Protein AF-A0A173RJZ3-F1 (afdb_monomer_lite)

Sequence (181 aa):
MTVFKYTFLNAGFTILMMGLSYLLTRFIAVLNGRPFKLTYLPLMKHEDFIFVSVIIVTFITHFLVIKKMTHRFKESSEFLLGLLVLLLILSLIITFTFPGASYLTVCPAFLIAICAFIKTLLNGNWYSSYLLFIPIPFIIILFIPTIYLFNAALTLGGLVANMLLIMIAFISILSSLSAID

Organism: NCBI:txid154288

Foldseek 3Di:
DLLQVLLCVLVVLLVVLLVVLVVVLVVQCVVVVHDLDLVTSQPDPPLVVVLVVSLVVSLVVVVVVCCVSCVNLPVLVSNLSSLLVNLVVVLVVCCVVPPPPSCLSVVLSVQQVVLLVVLVVVPPDLCSLVSLVVSLVVNCVVQVVVLVVQCVNRNSSCSSVSSSSSSSSSSSNVSSVSSSD

Structure (mmCIF, N/CA/C/O backbone):
data_AF-A0A173RJZ3-F1
#
_entry.id   AF-A0A173RJZ3-F1
#
loop_
_atom_site.group_PDB
_atom_site.id
_atom_site.type_symbol
_atom_site.label_atom_id
_atom_site.label_alt_id
_atom_site.label_comp_id
_atom_site.label_asym_id
_atom_site.label_entity_id
_atom_site.label_seq_id
_atom_site.pdbx_PDB_ins_code
_atom_site.Cartn_x
_atom_site.Cartn_y
_atom_site.Cartn_z
_atom_site.occupancy
_atom_site.B_iso_or_equiv
_atom_site.auth_seq_id
_atom_site.auth_comp_id
_atom_site.auth_asym_id
_atom_site.auth_atom_id
_atom_site.pdbx_PDB_model_num
ATOM 1 N N . MET A 1 1 ? 15.218 13.053 -10.255 1.00 61.16 1 MET A N 1
ATOM 2 C CA . MET A 1 1 ? 14.354 13.842 -9.334 1.00 61.16 1 MET A CA 1
ATOM 3 C C . MET A 1 1 ? 12.906 13.329 -9.293 1.00 61.16 1 MET A C 1
ATOM 5 O O . MET A 1 1 ? 12.171 13.632 -8.363 1.00 61.16 1 MET A O 1
ATOM 9 N N . THR A 1 2 ? 12.510 12.502 -10.259 1.00 79.12 2 THR A N 1
ATOM 10 C CA . THR A 1 2 ? 11.185 11.886 -10.434 1.00 79.12 2 THR A CA 1
ATOM 11 C C . THR A 1 2 ? 10.920 10.672 -9.532 1.00 79.12 2 THR A C 1
ATOM 13 O O . THR A 1 2 ? 9.818 10.544 -9.012 1.00 79.12 2 THR A O 1
ATOM 16 N N . VAL A 1 3 ? 11.929 9.845 -9.226 1.00 83.50 3 VAL A N 1
ATOM 17 C CA . VAL A 1 3 ? 11.799 8.715 -8.273 1.00 83.50 3 VAL A CA 1
ATOM 18 C C . VAL A 1 3 ? 11.287 9.188 -6.904 1.00 83.50 3 VAL A C 1
ATOM 20 O O . VAL A 1 3 ? 10.259 8.716 -6.425 1.00 83.50 3 VAL A O 1
ATOM 23 N N . PHE A 1 4 ? 11.941 10.198 -6.317 1.00 86.06 4 PHE A N 1
ATOM 24 C CA . PHE A 1 4 ? 11.518 10.791 -5.044 1.00 86.06 4 PHE A CA 1
ATOM 25 C C . PHE A 1 4 ? 10.108 11.382 -5.114 1.00 86.06 4 PHE A C 1
ATOM 27 O O . PHE A 1 4 ? 9.346 11.227 -4.165 1.00 86.06 4 PHE A O 1
ATOM 34 N N . LYS A 1 5 ? 9.722 12.009 -6.235 1.00 88.31 5 LYS A N 1
ATOM 35 C CA . LYS A 1 5 ? 8.355 12.518 -6.440 1.00 88.31 5 LYS A CA 1
ATOM 36 C C . LYS A 1 5 ? 7.327 11.397 -6.263 1.00 88.31 5 LYS A C 1
ATOM 38 O O . LYS A 1 5 ? 6.343 11.603 -5.558 1.00 88.31 5 LYS A O 1
ATOM 43 N N . TYR A 1 6 ? 7.554 10.218 -6.843 1.00 88.00 6 TYR A N 1
ATOM 44 C CA . TYR A 1 6 ? 6.632 9.086 -6.711 1.00 88.00 6 TYR A CA 1
ATOM 45 C C . TYR A 1 6 ? 6.641 8.470 -5.309 1.00 88.00 6 TYR A C 1
ATOM 47 O O . TYR A 1 6 ? 5.570 8.155 -4.786 1.00 88.00 6 TYR A O 1
ATOM 55 N N . THR A 1 7 ? 7.803 8.377 -4.660 1.00 89.75 7 THR A N 1
ATOM 56 C CA . THR A 1 7 ? 7.907 7.957 -3.253 1.00 89.75 7 THR A CA 1
ATOM 57 C C . THR A 1 7 ? 7.115 8.896 -2.333 1.00 89.75 7 THR A C 1
ATOM 59 O O . THR A 1 7 ? 6.261 8.437 -1.575 1.00 89.75 7 THR A O 1
ATOM 62 N N . PHE A 1 8 ? 7.324 10.214 -2.440 1.00 91.31 8 PHE A N 1
ATOM 63 C CA . PHE A 1 8 ? 6.625 11.216 -1.627 1.00 91.31 8 PHE A CA 1
ATOM 64 C C . PHE A 1 8 ? 5.129 11.292 -1.932 1.00 91.31 8 PHE A C 1
ATOM 66 O O . PHE A 1 8 ? 4.336 11.434 -1.005 1.00 91.31 8 PHE A O 1
ATOM 73 N N . LEU A 1 9 ? 4.725 11.162 -3.199 1.00 92.00 9 LEU A N 1
ATOM 74 C CA . LEU A 1 9 ? 3.313 11.137 -3.585 1.00 92.00 9 LEU A CA 1
ATOM 75 C C . LEU A 1 9 ? 2.573 9.987 -2.886 1.00 92.00 9 LEU A C 1
ATOM 77 O O . LEU A 1 9 ? 1.518 10.202 -2.293 1.00 92.00 9 LEU A O 1
ATOM 81 N N . ASN A 1 10 ? 3.133 8.777 -2.931 1.00 92.50 10 ASN A N 1
ATOM 82 C CA . ASN A 1 10 ? 2.514 7.591 -2.337 1.00 92.50 10 ASN A CA 1
ATOM 83 C C . ASN A 1 10 ? 2.568 7.613 -0.804 1.00 92.50 10 ASN A C 1
ATOM 85 O O . ASN A 1 10 ? 1.583 7.257 -0.154 1.00 92.50 10 ASN A O 1
ATOM 89 N N . ALA A 1 11 ? 3.668 8.093 -0.218 1.00 92.62 11 ALA A N 1
ATOM 90 C CA . ALA A 1 11 ? 3.762 8.305 1.224 1.00 92.62 11 ALA A CA 1
ATOM 91 C C . ALA A 1 11 ? 2.731 9.342 1.704 1.00 92.62 11 ALA A C 1
ATOM 93 O O . ALA A 1 11 ? 1.971 9.080 2.635 1.00 92.62 11 ALA A O 1
ATOM 94 N N . GLY A 1 12 ? 2.642 10.489 1.025 1.00 93.62 12 GLY A N 1
ATOM 95 C CA . GLY A 1 12 ? 1.689 11.552 1.341 1.00 93.62 12 GLY A CA 1
ATOM 96 C C . GLY A 1 12 ? 0.237 11.101 1.189 1.00 93.62 12 GLY A C 1
ATOM 97 O O . GLY A 1 12 ? -0.584 11.380 2.059 1.00 93.62 12 GLY A O 1
ATOM 98 N N . PHE A 1 13 ? -0.075 10.340 0.137 1.00 93.94 13 PHE A N 1
ATOM 99 C CA . PHE A 1 13 ? -1.408 9.768 -0.051 1.00 93.94 13 PHE A CA 1
ATOM 100 C C . PHE A 1 13 ? -1.759 8.763 1.056 1.00 93.94 13 PHE A C 1
ATOM 102 O O . PHE A 1 13 ? -2.871 8.795 1.581 1.00 93.94 13 PHE A O 1
ATOM 109 N N . THR A 1 14 ? -0.805 7.919 1.460 1.00 94.31 14 THR A N 1
ATOM 110 C CA . THR A 1 14 ? -0.981 6.982 2.582 1.00 94.31 14 THR A CA 1
ATOM 111 C C . THR A 1 14 ? -1.298 7.725 3.879 1.00 94.31 14 THR A C 1
ATOM 113 O O . THR A 1 14 ? -2.296 7.421 4.533 1.00 94.31 14 THR A O 1
ATOM 116 N N . ILE A 1 15 ? -0.512 8.752 4.219 1.00 94.69 15 ILE A N 1
ATOM 117 C CA . ILE A 1 15 ? -0.723 9.572 5.423 1.00 94.69 15 ILE A CA 1
ATOM 118 C C . ILE A 1 15 ? -2.084 10.278 5.374 1.00 94.69 15 ILE A C 1
ATOM 120 O O . ILE A 1 15 ? -2.811 10.291 6.369 1.00 94.69 15 ILE A O 1
ATOM 124 N N . LEU A 1 16 ? -2.463 10.824 4.215 1.00 95.25 16 LEU A N 1
ATOM 125 C CA . LEU A 1 16 ? -3.759 11.470 4.018 1.00 95.25 16 LEU A CA 1
ATOM 126 C C . LEU A 1 16 ? -4.908 10.487 4.274 1.00 95.25 16 LEU A C 1
ATOM 128 O O . LEU A 1 16 ? -5.833 10.815 5.017 1.00 95.25 16 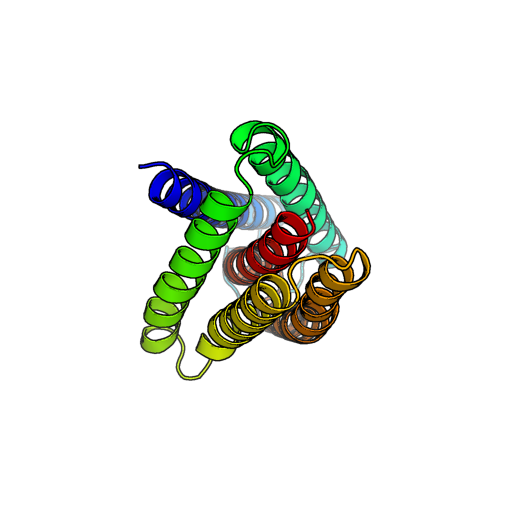LEU A O 1
ATOM 132 N N . MET A 1 17 ? -4.845 9.275 3.718 1.00 94.50 17 MET A N 1
ATOM 133 C CA . MET A 1 17 ? -5.894 8.263 3.896 1.00 94.50 17 MET A CA 1
ATOM 134 C C . MET A 1 17 ? -5.983 7.749 5.335 1.00 94.50 17 MET A C 1
ATOM 136 O O . MET A 1 17 ? -7.087 7.550 5.849 1.00 94.50 17 MET A O 1
ATOM 140 N N . MET A 1 18 ? -4.846 7.603 6.019 1.00 93.56 18 MET A N 1
ATOM 141 C CA . MET A 1 18 ? -4.817 7.314 7.456 1.00 93.56 18 MET A CA 1
ATOM 142 C C . MET A 1 18 ? -5.494 8.433 8.263 1.00 93.56 18 MET A C 1
ATOM 144 O O . MET A 1 18 ? -6.323 8.151 9.129 1.00 93.56 18 MET A O 1
ATOM 148 N N . GLY A 1 19 ? -5.203 9.699 7.944 1.00 92.88 19 GLY A N 1
ATOM 149 C CA . GLY A 1 19 ? -5.822 10.863 8.580 1.00 92.88 19 GLY A CA 1
ATOM 150 C C . GLY A 1 19 ? -7.332 10.950 8.338 1.00 92.88 19 GLY A C 1
ATOM 151 O O . GLY A 1 19 ? -8.098 11.129 9.286 1.00 92.88 19 GLY A O 1
ATOM 152 N N . LEU A 1 20 ? -7.786 10.749 7.097 1.00 93.25 20 LEU A N 1
ATOM 153 C CA . LEU A 1 20 ? -9.216 10.703 6.769 1.00 93.25 20 LEU A CA 1
ATOM 154 C C . LEU A 1 20 ? -9.932 9.565 7.496 1.00 93.25 20 LEU A C 1
ATOM 156 O O . LEU A 1 20 ? -11.049 9.749 7.968 1.00 93.25 20 LEU A O 1
ATOM 160 N N . SER A 1 21 ? -9.281 8.417 7.648 1.00 91.38 21 SER A N 1
ATOM 161 C CA . SER A 1 21 ? -9.844 7.271 8.367 1.00 91.38 21 SER A CA 1
ATOM 162 C C . SER A 1 21 ? -9.967 7.523 9.862 1.00 91.38 21 SER A C 1
ATOM 164 O O . SER A 1 21 ? -10.958 7.138 10.483 1.00 91.38 21 SER A O 1
ATOM 166 N N . TYR A 1 22 ? -9.003 8.235 10.445 1.00 90.75 22 TYR A N 1
ATOM 167 C CA . TYR A 1 22 ? -9.104 8.707 11.821 1.00 90.75 22 TYR A CA 1
ATOM 168 C C . TYR A 1 22 ? -10.287 9.673 11.998 1.00 90.75 22 TYR A C 1
ATOM 170 O O . TYR A 1 22 ? -11.080 9.530 12.927 1.00 90.75 22 TYR A O 1
ATOM 178 N N . LEU A 1 23 ? -10.447 10.636 11.084 1.00 90.88 23 LEU A N 1
ATOM 179 C CA . LEU A 1 23 ? -11.567 11.579 11.127 1.00 90.88 23 LEU A CA 1
ATOM 180 C C . LEU A 1 23 ? -12.912 10.875 10.943 1.00 90.88 23 LEU A C 1
ATOM 182 O O . LEU A 1 23 ? -13.848 11.147 11.692 1.00 90.88 23 LEU A O 1
ATOM 186 N N . LEU A 1 24 ? -12.995 9.942 9.994 1.00 89.94 24 LEU A N 1
ATOM 187 C CA . LEU A 1 24 ? -14.198 9.167 9.716 1.00 89.94 24 LEU A CA 1
ATOM 188 C C . LEU A 1 24 ? -14.616 8.345 10.938 1.00 89.94 24 LEU A C 1
ATOM 190 O O . LEU A 1 24 ? -15.752 8.445 11.390 1.00 89.94 24 LEU A O 1
ATOM 194 N N . THR A 1 25 ? -13.693 7.586 11.526 1.00 88.12 25 THR A N 1
ATOM 195 C CA . THR A 1 25 ? -13.981 6.777 12.723 1.00 88.12 25 THR A CA 1
ATOM 196 C C . THR A 1 25 ? -14.391 7.634 13.915 1.00 88.12 25 THR A C 1
ATOM 198 O O . THR A 1 25 ? -15.305 7.267 14.657 1.00 88.12 25 THR A O 1
ATOM 201 N N . ARG A 1 26 ? -13.789 8.817 14.077 1.00 86.12 26 ARG A N 1
ATOM 202 C CA . ARG A 1 26 ? -14.177 9.769 15.121 1.00 86.12 26 ARG A CA 1
ATOM 203 C C . ARG A 1 26 ? -15.558 10.377 14.875 1.00 86.12 26 ARG A C 1
ATOM 205 O O . ARG A 1 26 ? -16.343 10.474 15.814 1.00 86.12 26 ARG A O 1
ATOM 212 N N . PHE A 1 27 ? -15.877 10.732 13.634 1.00 87.69 27 PHE A N 1
ATOM 213 C CA . PHE A 1 27 ? -17.195 11.241 13.254 1.00 87.69 27 PHE A CA 1
ATOM 214 C C . PHE A 1 27 ? -18.289 10.193 13.490 1.00 87.69 27 PHE A C 1
ATOM 216 O O . PHE A 1 27 ? -19.310 10.487 14.110 1.00 87.69 27 PHE A O 1
ATOM 223 N N . ILE A 1 28 ? -18.041 8.942 13.095 1.00 85.56 28 ILE A N 1
ATOM 224 C CA . ILE A 1 28 ? -18.972 7.830 13.316 1.00 85.56 28 ILE A CA 1
ATOM 225 C C . ILE A 1 28 ? -19.161 7.561 14.821 1.00 85.56 28 ILE A C 1
ATOM 227 O O . ILE A 1 28 ? -20.281 7.288 15.257 1.00 85.56 28 ILE A O 1
ATOM 231 N N . ALA A 1 29 ? -18.107 7.668 15.638 1.00 85.38 29 ALA A N 1
ATOM 232 C CA . ALA A 1 29 ? -18.225 7.532 17.092 1.00 85.38 29 ALA A CA 1
ATOM 233 C C . ALA A 1 29 ? -19.156 8.592 17.702 1.00 85.38 29 ALA A C 1
ATOM 235 O O . ALA A 1 29 ? -20.028 8.246 18.501 1.00 85.38 29 ALA A O 1
ATOM 236 N N . VAL A 1 30 ? -19.030 9.852 17.266 1.00 86.50 30 VAL A N 1
ATOM 237 C CA . VAL A 1 30 ? -19.901 10.955 17.706 1.00 86.50 30 VAL A CA 1
ATOM 238 C C . VAL A 1 30 ? -21.355 10.717 17.290 1.00 86.50 30 VAL A C 1
ATOM 240 O O . VAL A 1 30 ? -22.241 10.830 18.133 1.00 86.50 30 VAL A O 1
ATOM 243 N N . LEU A 1 31 ? -21.607 10.323 16.036 1.00 85.69 31 LEU A N 1
ATOM 244 C CA . LEU A 1 31 ? -22.965 10.049 15.542 1.00 85.69 31 LEU A CA 1
ATOM 245 C C . LEU A 1 31 ? -23.672 8.925 16.308 1.00 85.69 31 LEU A C 1
ATOM 247 O O . LEU A 1 31 ? -24.884 8.971 16.496 1.00 85.69 31 LEU A O 1
ATOM 251 N N . ASN A 1 32 ? -22.919 7.926 16.766 1.00 83.38 32 ASN A N 1
ATOM 252 C CA . ASN A 1 32 ? -23.459 6.806 17.534 1.00 83.38 32 ASN A CA 1
ATOM 253 C C . ASN A 1 32 ? -23.479 7.059 19.053 1.00 83.38 32 ASN A C 1
ATOM 255 O O . ASN A 1 32 ? -23.798 6.141 19.810 1.00 83.38 32 ASN A O 1
ATOM 259 N N . GLY A 1 33 ? -23.111 8.262 19.514 1.00 81.50 33 GLY A N 1
ATOM 260 C CA . GLY A 1 33 ? -23.087 8.618 20.936 1.00 81.50 33 GLY A CA 1
ATOM 261 C C . GLY A 1 33 ? -22.076 7.815 21.760 1.00 81.50 33 GLY A C 1
ATOM 262 O O . GLY A 1 33 ? -22.269 7.630 22.962 1.00 81.50 33 GLY A O 1
ATOM 263 N N . ARG A 1 34 ? -21.014 7.297 21.130 1.00 79.00 34 ARG A N 1
ATOM 264 C CA . ARG A 1 34 ? -20.015 6.443 21.787 1.00 79.00 34 ARG A CA 1
ATOM 265 C C . ARG A 1 34 ? -18.693 7.179 21.990 1.00 79.00 34 ARG A C 1
ATOM 267 O O . ARG A 1 34 ? -18.255 7.911 21.102 1.00 79.00 34 ARG A O 1
ATOM 274 N N . PRO A 1 35 ? -17.997 6.954 23.119 1.00 80.25 35 PRO A N 1
ATOM 275 C CA . PRO A 1 35 ? -16.651 7.476 23.290 1.00 80.25 35 PRO A CA 1
ATOM 276 C C . PRO A 1 35 ? -15.712 6.828 22.268 1.00 80.25 35 PRO A C 1
ATOM 278 O O . PRO A 1 35 ? -15.745 5.615 22.057 1.00 80.25 35 PRO A O 1
ATOM 281 N N . PHE A 1 36 ? -14.841 7.633 21.660 1.00 77.25 36 PHE A N 1
ATOM 282 C CA . PHE A 1 36 ? -13.830 7.141 20.730 1.00 77.25 36 PHE A CA 1
ATOM 283 C C . PHE A 1 36 ? -12.774 6.321 21.485 1.00 77.25 36 PHE A C 1
ATOM 285 O O . PHE A 1 36 ? -11.823 6.867 22.046 1.00 77.25 36 PHE A O 1
ATOM 292 N N . LYS A 1 37 ? -12.971 5.001 21.540 1.00 71.44 37 LYS A N 1
ATOM 293 C CA . LYS A 1 37 ? -11.997 4.025 22.040 1.00 71.44 37 LYS A CA 1
ATOM 294 C C . LYS A 1 37 ? -12.069 2.763 21.194 1.00 71.44 37 LYS A C 1
ATOM 296 O O . LYS A 1 37 ? -13.161 2.320 20.841 1.00 71.44 37 LYS A O 1
ATOM 301 N N . LEU A 1 38 ? -10.911 2.152 20.966 1.00 65.25 38 LEU A N 1
ATOM 302 C CA . LEU A 1 38 ? -10.742 0.924 20.183 1.00 65.25 38 LEU A CA 1
ATOM 303 C C . LEU A 1 38 ? -11.706 -0.203 20.591 1.00 65.25 38 LEU A C 1
ATOM 305 O O . LEU A 1 38 ? -12.158 -0.949 19.739 1.00 65.25 38 LEU A O 1
ATOM 309 N N . THR A 1 39 ? -12.079 -0.283 21.870 1.00 63.66 39 THR A N 1
ATOM 310 C CA . THR A 1 39 ? -12.961 -1.322 22.422 1.00 63.66 39 THR A CA 1
ATOM 311 C C . THR A 1 39 ? -14.465 -1.072 22.258 1.00 63.66 39 THR A C 1
ATOM 313 O O . THR A 1 39 ? -15.239 -2.009 22.410 1.00 63.66 39 THR A O 1
ATOM 316 N N . TYR A 1 40 ? -14.913 0.156 21.957 1.00 60.91 40 TYR A N 1
ATOM 317 C CA . TYR A 1 40 ? -16.350 0.497 21.863 1.00 60.91 40 TYR A CA 1
ATOM 318 C C . TYR A 1 40 ? -16.869 0.662 20.428 1.00 60.91 40 TYR A C 1
ATOM 320 O O . TYR A 1 40 ? -18.086 0.653 20.207 1.00 60.91 40 TYR A O 1
ATOM 328 N N . LEU A 1 41 ? -15.950 0.815 19.476 1.00 65.94 41 LEU A N 1
ATOM 329 C CA . LEU A 1 41 ? -16.201 0.846 18.035 1.00 65.94 41 LEU A CA 1
ATOM 330 C C . LEU A 1 41 ? -16.554 -0.514 17.369 1.00 65.94 41 LEU A C 1
ATOM 332 O O . LEU A 1 41 ? -17.281 -0.438 16.384 1.00 65.94 41 LEU A O 1
ATOM 336 N N . PRO A 1 42 ? -16.212 -1.709 17.913 1.00 62.31 42 PRO A N 1
ATOM 337 C CA . PRO A 1 42 ? -16.573 -3.026 17.343 1.00 62.31 42 PRO A CA 1
ATOM 338 C C . PRO A 1 42 ? -18.057 -3.368 17.238 1.00 62.31 42 PRO A C 1
ATOM 340 O O . PRO A 1 42 ? -18.444 -4.439 16.798 1.00 62.31 42 PRO A O 1
ATOM 343 N N . LEU A 1 43 ? -18.912 -2.512 17.778 1.00 64.50 43 LEU A N 1
ATOM 344 C CA . LEU A 1 43 ? -20.328 -2.787 18.018 1.00 64.50 43 LEU A CA 1
ATOM 345 C C . LEU A 1 43 ? -21.211 -1.860 17.172 1.00 64.50 43 LEU A C 1
ATOM 347 O O . LEU A 1 43 ? -22.370 -1.604 17.515 1.00 64.50 43 LEU A O 1
ATOM 351 N N . MET A 1 44 ? -20.643 -1.273 16.119 1.00 71.88 44 MET A N 1
ATOM 352 C CA . MET A 1 44 ? -21.347 -0.355 15.236 1.00 71.88 44 MET A CA 1
ATOM 353 C C . MET A 1 44 ? -22.113 -1.120 14.162 1.00 71.88 44 MET A C 1
ATOM 355 O O . MET A 1 44 ? -21.614 -2.058 13.548 1.00 71.88 44 MET A O 1
ATOM 359 N N . LYS A 1 45 ? -23.357 -0.700 13.915 1.00 74.19 45 LYS A N 1
ATOM 360 C CA . LYS A 1 45 ? -24.171 -1.289 12.850 1.00 74.19 45 LYS A CA 1
ATOM 361 C C . LYS A 1 45 ? -23.531 -0.991 11.492 1.00 74.19 45 LYS A C 1
ATOM 363 O O . LYS A 1 45 ? -23.166 0.150 11.226 1.00 74.19 45 LYS A O 1
ATOM 368 N N . HIS A 1 46 ? -23.470 -2.011 10.637 1.00 80.31 46 HIS A N 1
ATOM 369 C CA . HIS A 1 46 ? -22.960 -1.934 9.261 1.00 80.31 46 HIS A CA 1
ATOM 370 C C . HIS A 1 46 ? -21.467 -1.586 9.128 1.00 80.31 46 HIS A C 1
ATOM 372 O O . HIS A 1 46 ? -21.062 -1.034 8.104 1.00 80.31 46 HIS A O 1
ATOM 378 N N . GLU A 1 47 ? -20.640 -1.927 10.120 1.00 79.94 47 GLU A N 1
ATOM 379 C CA . GLU A 1 47 ? -19.197 -1.666 10.053 1.00 79.94 47 GLU A CA 1
ATOM 380 C C . GLU A 1 47 ? -18.519 -2.286 8.824 1.00 79.94 47 GLU A C 1
ATOM 382 O O . GLU A 1 47 ? -17.724 -1.611 8.174 1.00 79.94 47 GLU A O 1
ATOM 387 N N . ASP A 1 48 ? -18.911 -3.504 8.439 1.00 82.56 48 ASP A N 1
ATOM 388 C CA . ASP A 1 48 ? -18.362 -4.202 7.272 1.00 82.56 48 ASP A CA 1
ATOM 389 C C . ASP A 1 48 ? -18.591 -3.417 5.979 1.00 82.56 48 ASP A C 1
ATOM 391 O O . ASP A 1 48 ? -17.689 -3.266 5.154 1.00 82.56 48 ASP A O 1
ATOM 395 N N . PHE A 1 49 ? -19.796 -2.864 5.810 1.00 85.94 49 PHE A N 1
ATOM 396 C CA . PHE A 1 49 ? -20.138 -2.081 4.626 1.00 85.94 49 PHE A CA 1
ATOM 397 C C . PHE A 1 49 ? -19.324 -0.786 4.570 1.00 85.94 49 PHE A C 1
ATOM 399 O O . PHE A 1 49 ? -18.793 -0.432 3.516 1.00 85.94 49 PHE A O 1
ATOM 406 N N . ILE A 1 50 ? -19.176 -0.104 5.711 1.00 86.25 50 ILE A N 1
ATOM 407 C CA . ILE A 1 50 ? -18.351 1.104 5.814 1.00 86.25 50 ILE A CA 1
ATOM 408 C C . ILE A 1 50 ? -16.902 0.760 5.465 1.00 86.25 50 ILE A C 1
ATOM 410 O O . ILE A 1 50 ? -16.312 1.414 4.607 1.00 86.25 50 ILE A O 1
ATOM 414 N N . PHE A 1 51 ? -16.355 -0.297 6.058 1.00 87.25 51 PHE A N 1
ATOM 415 C CA . PHE A 1 51 ? -14.983 -0.735 5.833 1.00 87.25 51 PHE A CA 1
ATOM 416 C C . PHE A 1 51 ? -14.703 -1.042 4.355 1.00 87.25 51 PHE A C 1
ATOM 418 O O . PHE A 1 51 ? -13.784 -0.470 3.761 1.00 87.25 51 PHE A O 1
ATOM 425 N N . VAL A 1 52 ? -15.540 -1.874 3.729 1.00 89.50 52 VAL A N 1
ATOM 426 C CA . VAL A 1 52 ? -15.408 -2.234 2.309 1.00 89.50 52 VAL A CA 1
ATOM 427 C C . VAL A 1 52 ? -15.572 -1.007 1.409 1.00 89.50 52 VAL A C 1
ATOM 429 O O . VAL A 1 52 ? -14.801 -0.836 0.462 1.00 89.50 52 VAL A O 1
ATOM 432 N N . SER A 1 53 ? -16.522 -0.117 1.713 1.00 90.69 53 SER A N 1
ATOM 433 C CA . SER A 1 53 ? -16.721 1.109 0.931 1.00 90.69 53 SER A CA 1
ATOM 434 C C . SER A 1 53 ? -15.485 2.013 0.957 1.00 90.69 53 SER A C 1
ATOM 436 O O . SER A 1 53 ? -15.072 2.509 -0.092 1.00 90.69 53 SER A O 1
ATOM 438 N N . VAL A 1 54 ? -14.839 2.160 2.121 1.00 91.88 54 VAL A N 1
ATOM 439 C CA . VAL A 1 54 ? -13.608 2.944 2.275 1.00 91.88 54 VAL A CA 1
ATOM 440 C C . VAL A 1 54 ? -12.479 2.324 1.456 1.00 91.88 54 VAL A C 1
ATOM 442 O O . VAL A 1 54 ? -11.837 3.041 0.693 1.00 91.88 54 VAL A O 1
ATOM 445 N N . ILE A 1 55 ? -12.291 1.001 1.522 1.00 92.38 55 ILE A N 1
ATOM 446 C CA . ILE A 1 55 ? -11.280 0.291 0.718 1.00 92.38 55 ILE A CA 1
ATOM 447 C C . ILE A 1 55 ? -11.464 0.575 -0.776 1.00 92.38 55 ILE A C 1
ATOM 449 O O . ILE A 1 55 ? -10.506 0.946 -1.458 1.00 92.38 55 ILE A O 1
ATOM 453 N N . ILE A 1 56 ? -12.690 0.419 -1.287 1.00 93.44 56 ILE A N 1
ATOM 454 C CA . ILE A 1 56 ? -12.997 0.594 -2.713 1.00 93.44 56 ILE A CA 1
ATOM 455 C C . ILE A 1 56 ? -12.755 2.044 -3.144 1.00 93.44 56 ILE A C 1
ATOM 457 O O . ILE A 1 56 ? -12.088 2.289 -4.152 1.00 93.44 56 ILE A O 1
ATOM 461 N N . VAL A 1 57 ? -13.257 3.015 -2.377 1.00 94.44 57 VAL A N 1
ATOM 462 C CA . VAL A 1 57 ? -13.074 4.442 -2.682 1.00 94.44 57 VAL A CA 1
ATOM 463 C C . VAL A 1 57 ? -11.593 4.815 -2.642 1.00 94.44 57 VAL A C 1
ATOM 465 O O . VAL A 1 57 ? -11.109 5.509 -3.542 1.00 94.44 57 VAL A O 1
ATOM 468 N N . THR A 1 58 ? -10.841 4.325 -1.656 1.00 94.31 58 THR A N 1
ATOM 469 C CA . THR A 1 58 ? -9.396 4.554 -1.579 1.00 94.31 58 THR A CA 1
ATOM 470 C C . THR A 1 58 ? -8.669 3.937 -2.767 1.00 94.31 58 THR A C 1
ATOM 472 O O . THR A 1 58 ? -7.824 4.608 -3.353 1.00 94.31 58 THR A O 1
ATOM 475 N N . PHE A 1 59 ? -9.022 2.722 -3.192 1.00 93.31 59 PHE A N 1
ATOM 476 C CA . PHE A 1 59 ? -8.415 2.105 -4.373 1.00 93.31 59 PHE A CA 1
ATOM 477 C C . PHE A 1 59 ? -8.651 2.936 -5.638 1.00 93.31 59 PHE A C 1
ATOM 479 O O . PHE A 1 59 ? -7.704 3.267 -6.353 1.00 93.31 59 PHE A O 1
ATOM 486 N N . ILE A 1 60 ? -9.907 3.316 -5.894 1.00 93.88 60 ILE A N 1
ATOM 487 C CA . ILE A 1 60 ? -10.290 4.087 -7.084 1.00 93.88 60 ILE A CA 1
ATOM 488 C C . ILE A 1 60 ? -9.575 5.439 -7.093 1.00 93.88 60 ILE A C 1
ATOM 490 O O . ILE A 1 60 ? -8.966 5.818 -8.094 1.00 93.88 60 ILE A O 1
ATOM 494 N N . THR A 1 61 ? -9.622 6.168 -5.977 1.00 94.00 61 THR A N 1
ATOM 495 C CA . THR A 1 61 ? -8.973 7.482 -5.870 1.00 94.00 61 THR A CA 1
ATOM 496 C C . THR A 1 61 ? -7.460 7.371 -6.022 1.00 94.00 61 THR A C 1
ATOM 498 O O . THR A 1 61 ? -6.870 8.156 -6.765 1.00 94.00 61 THR A O 1
ATOM 501 N N . HIS A 1 62 ? -6.838 6.365 -5.405 1.00 92.81 62 HIS A N 1
ATOM 502 C CA . HIS A 1 62 ? -5.408 6.115 -5.531 1.00 92.81 62 HIS A CA 1
ATOM 503 C C . HIS A 1 62 ? -5.014 5.818 -6.981 1.00 92.81 62 HIS A C 1
ATOM 505 O O . HIS A 1 62 ? -4.137 6.485 -7.534 1.00 92.81 62 HIS A O 1
ATOM 511 N N . PHE A 1 63 ? -5.724 4.899 -7.638 1.00 90.94 63 PHE A N 1
ATOM 512 C CA . PHE A 1 63 ? -5.497 4.557 -9.040 1.00 90.94 63 PHE A CA 1
ATOM 513 C C . PHE A 1 63 ? -5.621 5.778 -9.962 1.00 90.94 63 PHE A C 1
ATOM 515 O O . PHE A 1 63 ? -4.766 5.994 -10.823 1.00 90.94 63 PHE A O 1
ATOM 522 N N . LEU A 1 64 ? -6.650 6.611 -9.773 1.00 91.06 64 LEU A N 1
ATOM 523 C CA . LEU A 1 64 ? -6.849 7.826 -10.569 1.00 91.06 64 LEU A CA 1
ATOM 524 C C . LEU A 1 64 ? -5.726 8.851 -10.361 1.00 91.06 64 LEU A C 1
ATOM 526 O O . LEU A 1 64 ? -5.255 9.442 -11.338 1.00 91.06 64 LEU A O 1
ATOM 530 N N . VAL A 1 65 ? -5.279 9.047 -9.116 1.00 90.25 65 VAL A N 1
ATOM 531 C CA . VAL A 1 65 ? -4.166 9.954 -8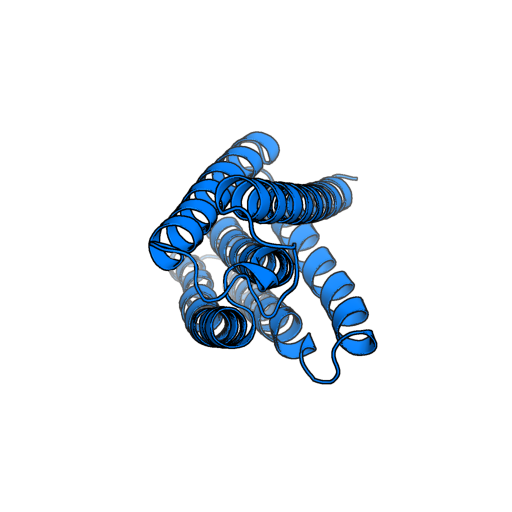.796 1.00 90.25 65 VAL A CA 1
ATOM 532 C C . VAL A 1 65 ? -2.880 9.472 -9.457 1.00 90.25 65 VAL A C 1
ATOM 534 O O . VAL A 1 65 ? -2.244 10.254 -10.163 1.00 90.25 65 VAL A O 1
ATOM 537 N N . ILE A 1 66 ? -2.530 8.193 -9.310 1.00 87.88 66 ILE A N 1
ATOM 538 C CA . ILE A 1 66 ? -1.331 7.622 -9.938 1.00 87.88 66 ILE A CA 1
ATOM 539 C C . ILE A 1 66 ? -1.409 7.728 -11.461 1.00 87.88 66 ILE A C 1
ATOM 541 O O . ILE A 1 66 ? -0.501 8.269 -12.091 1.00 87.88 66 ILE A O 1
ATOM 545 N N . LYS A 1 67 ? -2.527 7.316 -12.066 1.00 86.06 67 LYS A N 1
ATOM 546 C CA . LYS A 1 67 ? -2.722 7.389 -13.521 1.00 86.06 67 LYS A CA 1
ATOM 547 C C . LYS A 1 67 ? -2.531 8.810 -14.062 1.00 86.06 67 LYS A C 1
ATOM 549 O O . LYS A 1 67 ? -1.973 8.981 -15.149 1.00 86.06 67 LYS A O 1
ATOM 554 N N . LYS A 1 68 ? -2.991 9.825 -13.321 1.00 86.12 68 LYS A N 1
ATOM 555 C CA . LYS A 1 68 ? -2.817 11.240 -13.675 1.00 86.12 68 LYS A CA 1
ATOM 556 C C . LYS A 1 68 ? -1.367 11.700 -13.496 1.00 86.12 68 LYS A C 1
ATOM 558 O O . LYS A 1 68 ? -0.849 12.382 -14.376 1.00 86.12 68 LYS A O 1
ATOM 563 N N . MET A 1 69 ? -0.723 11.328 -12.392 1.00 82.12 69 MET A N 1
ATOM 564 C CA . MET A 1 69 ? 0.619 11.799 -12.029 1.00 82.12 69 MET A CA 1
ATOM 565 C C . MET A 1 69 ? 1.747 11.152 -12.840 1.00 82.12 69 MET A C 1
ATOM 567 O O . MET A 1 69 ? 2.765 11.808 -13.051 1.00 82.12 69 MET A O 1
ATOM 571 N N . THR A 1 70 ? 1.552 9.922 -13.323 1.00 77.19 70 THR A N 1
ATOM 572 C CA . THR A 1 70 ? 2.517 9.179 -14.159 1.00 77.19 70 THR A CA 1
ATOM 573 C C . THR A 1 70 ? 2.238 9.350 -15.663 1.00 77.19 70 THR A C 1
ATOM 575 O O . THR A 1 70 ? 2.641 8.522 -16.474 1.00 77.19 70 THR A O 1
ATOM 578 N N . HIS A 1 71 ? 1.471 10.374 -16.069 1.00 78.44 71 HIS A N 1
ATOM 579 C CA . HIS A 1 71 ? 1.100 10.627 -17.473 1.00 78.44 71 HIS A CA 1
ATOM 580 C C . HIS A 1 71 ? 0.592 9.375 -18.223 1.00 78.44 71 HIS A C 1
ATOM 582 O O . HIS A 1 71 ? 0.990 9.117 -19.359 1.00 78.44 71 HIS A O 1
ATOM 588 N N . ARG A 1 72 ? -0.311 8.600 -17.599 1.00 74.75 72 ARG A N 1
ATOM 589 C CA . ARG A 1 72 ? -0.773 7.281 -18.083 1.00 74.75 72 ARG A CA 1
ATOM 590 C C . ARG A 1 72 ? 0.344 6.226 -18.183 1.00 74.75 72 ARG A C 1
ATOM 592 O O . ARG A 1 72 ? 0.403 5.509 -19.172 1.00 74.75 72 ARG A O 1
ATOM 599 N N . PHE A 1 73 ? 1.178 6.124 -17.148 1.00 69.94 73 PHE A N 1
ATOM 600 C CA . PHE A 1 73 ? 2.244 5.119 -17.000 1.00 69.94 73 PHE A CA 1
ATOM 601 C C . PHE A 1 73 ? 3.405 5.222 -18.002 1.00 69.94 73 PHE A C 1
ATOM 603 O O . PHE A 1 73 ? 4.191 4.296 -18.116 1.00 69.94 73 PHE A O 1
ATOM 610 N N . LYS A 1 74 ? 3.591 6.371 -18.667 1.00 66.00 74 LYS A N 1
ATOM 611 C CA . LYS A 1 74 ? 4.745 6.583 -19.564 1.00 66.00 74 LYS A CA 1
ATOM 612 C C . LYS A 1 74 ? 6.102 6.553 -18.845 1.00 66.00 74 LYS A C 1
ATOM 614 O O . LYS A 1 74 ? 7.114 6.283 -19.473 1.00 66.00 74 LYS A O 1
ATOM 619 N N . GLU A 1 75 ? 6.119 6.844 -17.546 1.00 67.12 75 GLU A N 1
ATOM 620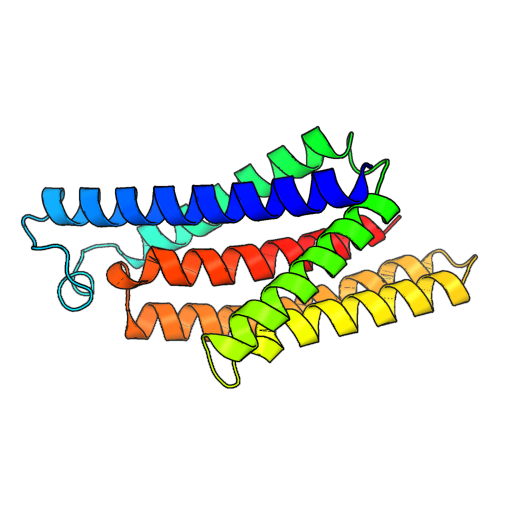 C CA . GLU A 1 75 ? 7.311 6.831 -16.685 1.00 67.12 75 GLU A CA 1
ATOM 621 C C . GLU A 1 75 ? 7.319 5.584 -15.774 1.00 67.12 75 GLU A C 1
ATOM 623 O O . GLU A 1 75 ? 7.501 5.682 -14.558 1.00 67.12 75 GLU A O 1
ATOM 628 N N . SER A 1 76 ? 7.045 4.403 -16.337 1.00 76.56 76 SER A N 1
ATOM 629 C CA . SER A 1 76 ? 6.827 3.158 -15.584 1.00 76.56 76 SER A CA 1
ATOM 630 C C . SER A 1 76 ? 8.032 2.706 -14.756 1.00 76.56 76 SER A C 1
ATOM 632 O O . SER A 1 76 ? 7.868 2.304 -13.605 1.00 76.56 76 SER A O 1
ATOM 634 N N . SER A 1 77 ? 9.250 2.827 -15.285 1.00 80.56 77 SER A N 1
ATOM 635 C CA . SER A 1 77 ? 10.479 2.405 -14.598 1.00 80.56 77 SER A CA 1
ATOM 636 C C . SER A 1 77 ? 10.828 3.282 -13.389 1.00 80.56 77 SE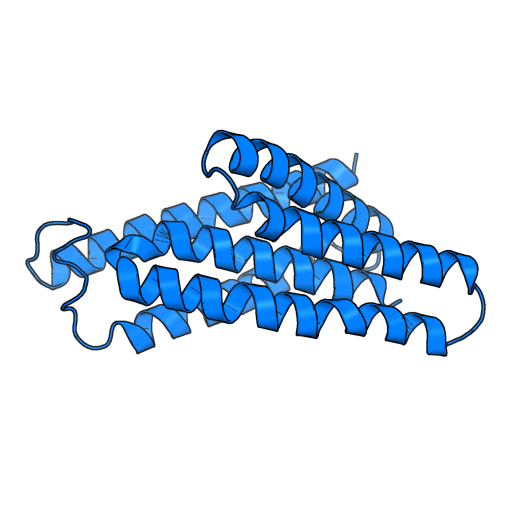R A C 1
ATOM 638 O O . SER A 1 77 ? 11.166 2.772 -12.319 1.00 80.56 77 SER A O 1
ATOM 640 N N . GLU A 1 78 ? 10.703 4.603 -13.520 1.00 83.88 78 GLU A N 1
ATOM 641 C CA . GLU A 1 78 ? 10.945 5.550 -12.425 1.00 83.88 78 GLU A CA 1
ATOM 642 C C . GLU A 1 78 ? 9.871 5.442 -11.340 1.00 83.88 78 GLU A C 1
ATOM 644 O O . GLU A 1 78 ? 10.170 5.548 -10.146 1.00 83.88 78 GLU A O 1
ATOM 649 N N . PHE A 1 79 ? 8.626 5.190 -11.754 1.00 85.38 79 PHE A N 1
ATOM 650 C CA . PHE A 1 79 ? 7.521 4.900 -10.852 1.00 85.38 79 PHE A CA 1
ATOM 651 C C . PHE A 1 79 ? 7.761 3.598 -10.073 1.00 85.38 79 PHE A C 1
ATOM 653 O O . PHE A 1 79 ? 7.679 3.608 -8.844 1.00 85.38 79 PHE A O 1
ATOM 660 N N . LEU A 1 80 ? 8.144 2.512 -10.757 1.00 87.31 80 LEU A N 1
ATOM 661 C CA . LEU A 1 80 ? 8.482 1.224 -10.142 1.00 87.31 80 LEU A CA 1
ATOM 662 C C . LEU A 1 80 ? 9.591 1.377 -9.093 1.00 87.31 80 LEU A C 1
ATOM 664 O O . LEU A 1 80 ? 9.427 0.941 -7.952 1.00 87.31 80 LEU A O 1
ATOM 668 N N . LEU A 1 81 ? 10.696 2.037 -9.453 1.00 87.94 81 LEU A N 1
ATOM 669 C CA . LEU A 1 81 ? 11.803 2.308 -8.532 1.00 87.94 81 LEU A CA 1
ATOM 670 C C . LEU A 1 81 ? 11.348 3.139 -7.327 1.00 87.94 81 LEU A C 1
ATOM 672 O O . LEU A 1 81 ? 11.700 2.816 -6.193 1.00 87.94 81 LEU A O 1
ATOM 676 N N . GLY A 1 82 ? 10.527 4.170 -7.547 1.00 86.88 82 GLY A N 1
ATOM 677 C CA . GLY A 1 82 ? 9.994 5.010 -6.472 1.00 86.88 82 GLY A CA 1
ATOM 678 C C . GLY A 1 82 ? 9.140 4.233 -5.468 1.00 86.88 82 GLY A C 1
ATOM 679 O O . GLY A 1 82 ? 9.222 4.491 -4.262 1.00 86.88 82 GLY A O 1
ATOM 680 N N . LEU A 1 83 ? 8.362 3.257 -5.944 1.00 90.75 83 LEU A N 1
ATOM 681 C CA . LEU A 1 83 ? 7.555 2.381 -5.095 1.00 90.75 83 LEU A CA 1
ATOM 682 C C . LEU A 1 83 ? 8.391 1.326 -4.361 1.00 90.75 83 LEU A C 1
ATOM 684 O O . LEU A 1 83 ? 8.138 1.074 -3.184 1.00 90.75 83 LEU A O 1
ATOM 688 N N . LEU A 1 84 ? 9.407 0.745 -5.005 1.00 91.50 84 LEU A N 1
ATOM 689 C CA . LEU A 1 84 ? 10.327 -0.190 -4.347 1.00 91.50 84 LEU A CA 1
ATOM 690 C C . LEU A 1 84 ? 11.110 0.494 -3.219 1.00 91.50 84 LEU A C 1
ATOM 692 O O . LEU A 1 84 ? 11.211 -0.053 -2.120 1.00 91.50 84 LEU A O 1
ATOM 696 N N . VAL A 1 85 ? 11.590 1.720 -3.454 1.00 92.62 85 VAL A N 1
ATOM 697 C CA . VAL A 1 85 ? 12.231 2.544 -2.416 1.00 92.62 85 VAL A CA 1
ATOM 698 C C . VAL A 1 85 ? 11.261 2.821 -1.267 1.00 92.62 85 VAL A C 1
ATOM 700 O O . VAL A 1 85 ? 11.646 2.695 -0.106 1.00 92.62 85 VAL A O 1
ATOM 703 N N . LEU A 1 86 ? 9.997 3.144 -1.563 1.00 92.94 86 LEU A N 1
ATOM 704 C CA . LEU A 1 86 ? 8.988 3.364 -0.526 1.00 92.94 86 LEU A CA 1
ATOM 705 C C . LEU A 1 86 ? 8.753 2.109 0.325 1.00 92.94 86 LEU A C 1
ATOM 707 O O . LEU A 1 86 ? 8.730 2.208 1.550 1.00 92.94 86 LEU A O 1
ATOM 711 N N . LEU A 1 87 ? 8.611 0.938 -0.303 1.00 92.81 87 LEU A N 1
ATOM 712 C CA . LEU A 1 87 ? 8.417 -0.330 0.408 1.00 92.81 87 LEU A CA 1
ATOM 713 C C . LEU A 1 87 ? 9.613 -0.673 1.306 1.00 92.81 87 LEU A C 1
ATOM 715 O O . LEU A 1 87 ? 9.410 -1.176 2.409 1.00 92.81 87 LEU A O 1
ATOM 719 N N . LEU A 1 88 ? 10.836 -0.352 0.876 1.00 91.62 88 LEU A N 1
ATOM 720 C CA . LEU A 1 88 ? 12.056 -0.547 1.665 1.00 91.62 88 LEU A CA 1
ATOM 721 C C . LEU A 1 88 ? 12.130 0.422 2.855 1.00 91.62 88 LEU A C 1
ATOM 723 O O . LEU A 1 88 ? 12.392 0.005 3.981 1.00 91.62 88 LEU A O 1
ATOM 727 N N . ILE A 1 89 ? 11.838 1.710 2.649 1.00 92.06 89 ILE A N 1
ATOM 728 C CA . ILE A 1 89 ? 11.753 2.681 3.755 1.00 92.06 89 ILE A CA 1
ATOM 729 C C . ILE A 1 89 ? 10.716 2.208 4.778 1.00 92.06 89 ILE A C 1
ATOM 731 O O . ILE A 1 89 ? 10.968 2.202 5.985 1.00 92.06 89 ILE A O 1
ATOM 735 N N . LEU A 1 90 ? 9.559 1.761 4.295 1.00 91.38 90 LEU A N 1
ATOM 736 C CA . LEU A 1 90 ? 8.491 1.286 5.154 1.00 91.38 90 LEU A CA 1
ATOM 737 C C . LEU A 1 90 ? 8.853 -0.032 5.848 1.00 91.38 90 LEU A C 1
ATOM 739 O O . LEU A 1 90 ? 8.477 -0.216 7.001 1.00 91.38 90 LEU A O 1
ATOM 743 N N . SER A 1 91 ? 9.630 -0.918 5.214 1.00 91.50 91 SER A N 1
ATOM 744 C CA . SER A 1 91 ? 10.132 -2.131 5.870 1.00 91.50 91 SER A CA 1
ATOM 745 C C . SER A 1 91 ? 11.031 -1.807 7.052 1.00 91.50 91 SER A C 1
ATOM 747 O O . SER A 1 91 ? 10.903 -2.448 8.095 1.00 91.50 91 SER A O 1
ATOM 749 N N . LEU A 1 92 ? 11.907 -0.807 6.923 1.00 90.25 92 LEU A N 1
ATOM 750 C CA . LEU A 1 92 ? 12.759 -0.361 8.024 1.00 90.25 92 LEU A CA 1
ATOM 751 C C . LEU A 1 92 ? 11.907 0.172 9.177 1.00 90.25 92 LEU A C 1
ATOM 753 O O . LEU A 1 92 ? 12.057 -0.289 10.306 1.00 90.25 92 LEU A O 1
ATOM 757 N N . ILE A 1 93 ? 10.952 1.061 8.889 1.00 90.06 93 ILE A N 1
ATOM 758 C CA . ILE A 1 93 ? 10.048 1.619 9.908 1.00 90.06 93 ILE A CA 1
ATOM 759 C C . ILE A 1 93 ? 9.244 0.510 10.603 1.00 90.06 93 ILE A C 1
ATOM 761 O O . ILE A 1 93 ? 9.179 0.470 11.834 1.00 90.06 93 ILE A O 1
ATOM 765 N N . ILE A 1 94 ? 8.654 -0.411 9.834 1.00 87.50 94 ILE A N 1
ATOM 766 C CA . ILE A 1 94 ? 7.853 -1.522 10.366 1.00 87.50 94 ILE A CA 1
ATOM 767 C C . ILE A 1 94 ? 8.717 -2.474 11.195 1.00 87.50 94 ILE A C 1
ATOM 769 O O . ILE A 1 94 ? 8.258 -2.938 12.228 1.00 87.50 94 ILE A O 1
ATOM 773 N N . THR A 1 95 ? 9.974 -2.717 10.819 1.00 88.81 95 THR A N 1
ATOM 774 C CA . THR A 1 95 ? 10.876 -3.591 11.594 1.00 88.81 95 THR A CA 1
ATOM 775 C C . THR A 1 95 ? 11.077 -3.084 13.022 1.00 88.81 95 THR A C 1
ATOM 777 O O . THR A 1 95 ? 11.083 -3.883 13.956 1.00 88.81 95 THR A O 1
ATOM 780 N N . PHE A 1 96 ? 11.203 -1.767 13.206 1.00 85.75 96 PHE A N 1
ATOM 781 C CA . PHE A 1 96 ? 11.377 -1.172 14.534 1.00 85.75 96 PHE A CA 1
ATOM 782 C C . PHE A 1 96 ? 10.064 -1.007 15.306 1.00 85.75 96 PHE A C 1
ATOM 784 O O . PHE A 1 96 ? 10.072 -1.048 16.533 1.00 85.75 96 PHE A O 1
ATOM 791 N N . THR A 1 97 ? 8.943 -0.801 14.611 1.00 85.06 97 THR A N 1
ATOM 792 C CA . THR A 1 97 ? 7.641 -0.530 15.250 1.00 85.06 97 THR A CA 1
ATOM 793 C C . THR A 1 97 ? 6.829 -1.794 15.529 1.00 85.06 97 THR A C 1
ATOM 795 O O . THR A 1 97 ? 6.163 -1.873 16.558 1.00 85.06 97 THR A O 1
ATOM 798 N N . PHE A 1 98 ? 6.906 -2.793 14.650 1.00 80.94 98 PHE A N 1
ATOM 799 C CA . PHE A 1 98 ? 6.170 -4.053 14.719 1.00 80.94 98 PHE A CA 1
ATOM 800 C C . PHE A 1 98 ? 7.119 -5.233 14.455 1.00 80.94 98 PHE A C 1
ATOM 802 O O . PHE A 1 98 ? 7.346 -5.608 13.296 1.00 80.94 98 PHE A O 1
ATOM 809 N N . PRO A 1 99 ? 7.664 -5.850 15.521 1.00 76.50 99 PRO A N 1
ATOM 810 C CA . PRO A 1 99 ? 8.568 -6.982 15.395 1.00 76.50 99 PRO A CA 1
ATOM 811 C C . PRO A 1 99 ? 7.926 -8.093 14.565 1.00 76.50 99 PRO A C 1
ATOM 813 O O . PRO A 1 99 ? 6.839 -8.574 14.875 1.00 76.50 99 PRO A O 1
ATOM 816 N N . GLY A 1 100 ? 8.596 -8.480 13.483 1.00 78.19 100 GLY A N 1
ATOM 817 C CA . GLY A 1 100 ? 8.129 -9.549 12.609 1.00 78.19 100 GLY A CA 1
ATOM 818 C C . GLY A 1 100 ? 7.014 -9.171 11.633 1.00 78.19 100 GLY A C 1
ATOM 819 O O . GLY A 1 100 ? 6.579 -10.059 10.923 1.00 78.19 100 GLY A O 1
ATOM 820 N N . ALA A 1 101 ? 6.568 -7.912 11.525 1.00 85.56 101 ALA A N 1
ATOM 821 C CA . ALA A 1 101 ? 5.581 -7.504 10.507 1.00 85.56 101 ALA A CA 1
ATOM 822 C C . ALA A 1 101 ? 6.216 -6.982 9.204 1.00 85.56 101 ALA A C 1
ATOM 824 O O . ALA A 1 101 ? 5.520 -6.730 8.221 1.00 85.56 101 ALA A O 1
ATOM 825 N N . SER A 1 102 ? 7.542 -6.825 9.166 1.00 88.19 102 SER A N 1
ATOM 826 C CA . SER A 1 102 ? 8.258 -6.281 8.007 1.00 88.19 102 SER A CA 1
ATOM 827 C C . SER A 1 102 ? 8.160 -7.160 6.756 1.00 88.19 102 SER A C 1
ATOM 829 O O . SER A 1 102 ? 8.310 -6.647 5.649 1.00 88.19 102 SER A O 1
ATOM 831 N N . TYR A 1 103 ? 7.817 -8.449 6.888 1.00 89.38 103 TYR A N 1
ATOM 832 C CA . TYR A 1 103 ? 7.553 -9.317 5.732 1.00 89.38 103 TYR A CA 1
ATOM 833 C C . TYR A 1 103 ? 6.433 -8.773 4.835 1.00 89.38 103 TYR A C 1
ATOM 835 O O . TYR A 1 103 ? 6.465 -9.001 3.627 1.00 89.38 103 TYR A O 1
ATOM 843 N N . LEU A 1 104 ? 5.485 -8.008 5.394 1.00 89.56 104 LEU A N 1
ATOM 844 C CA . LEU A 1 104 ? 4.375 -7.417 4.645 1.00 89.56 104 LEU A CA 1
ATOM 845 C C . LEU A 1 104 ? 4.857 -6.444 3.567 1.00 89.56 104 LEU A C 1
ATOM 847 O O . LEU A 1 104 ? 4.199 -6.304 2.546 1.00 89.56 104 LEU A O 1
ATOM 851 N N . THR A 1 105 ? 6.009 -5.798 3.746 1.00 91.81 105 THR A N 1
ATOM 852 C CA . THR A 1 105 ? 6.595 -4.916 2.725 1.00 91.81 105 THR A CA 1
ATOM 853 C C . THR A 1 105 ? 7.758 -5.570 1.989 1.00 91.81 105 THR A C 1
ATOM 855 O O . THR A 1 105 ? 7.884 -5.395 0.776 1.00 91.81 105 THR A O 1
ATOM 858 N N . VAL A 1 106 ? 8.580 -6.361 2.688 1.00 91.50 106 VAL A N 1
ATOM 859 C CA . VAL A 1 106 ? 9.765 -7.010 2.107 1.00 91.50 106 VAL A CA 1
ATOM 860 C C . VAL A 1 106 ? 9.378 -8.077 1.089 1.00 91.50 106 VAL A C 1
ATOM 862 O O . VAL A 1 106 ? 9.939 -8.086 -0.004 1.00 91.50 106 VAL A O 1
ATOM 865 N N . CYS A 1 107 ? 8.421 -8.958 1.403 1.00 90.75 107 CYS A N 1
ATOM 866 C CA . CYS A 1 107 ? 8.048 -10.047 0.497 1.00 90.75 107 CYS A CA 1
ATOM 867 C C . CYS A 1 107 ? 7.488 -9.521 -0.834 1.00 90.75 107 CYS A C 1
ATOM 869 O O . CYS A 1 107 ? 8.000 -9.939 -1.875 1.00 90.75 107 CYS A O 1
ATOM 871 N N . PRO A 1 108 ? 6.529 -8.569 -0.855 1.00 91.38 108 PRO A N 1
ATOM 872 C CA . PRO A 1 108 ? 6.106 -7.947 -2.103 1.00 91.38 108 PRO A CA 1
ATOM 873 C C . PRO A 1 108 ? 7.252 -7.266 -2.848 1.00 91.38 108 PRO A C 1
ATOM 875 O O . PRO A 1 108 ? 7.430 -7.522 -4.036 1.00 91.38 108 PRO A O 1
ATOM 878 N N . ALA A 1 109 ? 8.054 -6.436 -2.169 1.00 92.06 109 ALA A N 1
ATOM 879 C CA . ALA A 1 109 ? 9.138 -5.692 -2.811 1.00 92.06 109 ALA A CA 1
ATOM 880 C C . ALA A 1 109 ? 10.161 -6.623 -3.474 1.00 92.06 109 ALA A C 1
ATOM 882 O O . ALA A 1 109 ? 10.537 -6.410 -4.625 1.00 92.06 109 ALA A O 1
ATOM 883 N N . PHE A 1 110 ? 10.569 -7.677 -2.769 1.00 92.00 110 PHE A N 1
ATOM 884 C CA . PHE A 1 110 ? 11.515 -8.667 -3.268 1.00 92.00 110 PHE A CA 1
ATOM 885 C C . PHE A 1 110 ? 10.960 -9.427 -4.472 1.00 92.00 110 PHE A C 1
ATOM 887 O O . PHE A 1 110 ? 11.639 -9.573 -5.488 1.00 92.00 110 PHE A O 1
ATOM 894 N N . LEU A 1 111 ? 9.707 -9.871 -4.387 1.00 91.56 111 LEU A N 1
ATOM 895 C CA . LEU A 1 111 ? 9.084 -10.668 -5.433 1.00 91.56 111 LEU A CA 1
ATOM 896 C C . LEU A 1 111 ? 8.831 -9.833 -6.703 1.00 91.56 111 LEU A C 1
ATOM 898 O O . LEU A 1 111 ? 9.099 -10.306 -7.807 1.00 91.56 111 LEU A O 1
ATOM 902 N N . ILE A 1 112 ? 8.425 -8.566 -6.556 1.00 91.00 112 ILE A N 1
ATOM 903 C CA . ILE A 1 112 ? 8.329 -7.603 -7.666 1.00 91.00 112 ILE A CA 1
ATOM 904 C C . ILE A 1 112 ? 9.710 -7.340 -8.277 1.00 91.00 112 ILE A C 1
ATOM 906 O O . ILE A 1 112 ? 9.843 -7.359 -9.499 1.00 91.00 112 ILE A O 1
ATOM 910 N N . ALA A 1 113 ? 10.742 -7.128 -7.453 1.00 89.12 113 ALA A N 1
ATOM 911 C CA . ALA A 1 113 ? 12.098 -6.864 -7.930 1.00 89.12 113 ALA A CA 1
ATOM 912 C C . ALA A 1 113 ? 12.672 -8.044 -8.727 1.00 89.12 113 ALA A C 1
ATOM 914 O O . ALA A 1 113 ? 13.224 -7.833 -9.805 1.00 89.12 113 ALA A O 1
ATOM 915 N N . ILE A 1 114 ? 12.490 -9.282 -8.251 1.00 90.50 114 ILE A N 1
ATOM 916 C CA . ILE A 1 114 ? 12.892 -10.488 -8.989 1.00 90.50 114 ILE A CA 1
ATOM 917 C C . ILE A 1 114 ? 12.144 -10.578 -10.314 1.00 90.50 114 ILE A C 1
ATOM 919 O O . ILE A 1 114 ? 12.770 -10.786 -11.350 1.00 90.50 114 ILE A O 1
ATOM 923 N N . CYS A 1 115 ? 10.820 -10.411 -10.301 1.00 88.06 115 CYS A N 1
ATOM 924 C CA . CYS A 1 115 ? 10.020 -10.518 -11.517 1.00 88.06 115 CYS A CA 1
ATOM 925 C C . CYS A 1 115 ? 10.418 -9.455 -12.552 1.00 88.06 115 CYS A C 1
ATOM 927 O O . CYS A 1 115 ? 10.566 -9.765 -13.735 1.00 88.06 115 CYS A O 1
ATOM 929 N N . ALA A 1 116 ? 10.666 -8.221 -12.107 1.00 86.88 116 ALA A N 1
ATOM 930 C CA . ALA A 1 116 ? 11.160 -7.144 -12.957 1.00 86.88 116 ALA A CA 1
ATOM 931 C C . ALA A 1 116 ? 12.567 -7.443 -13.502 1.00 86.88 116 ALA A C 1
ATOM 933 O O . ALA A 1 116 ? 12.818 -7.256 -14.692 1.00 86.88 116 ALA A O 1
ATOM 934 N N . PHE A 1 117 ? 13.469 -7.968 -12.670 1.00 86.38 117 PHE A N 1
ATOM 935 C CA . PHE A 1 117 ? 14.821 -8.342 -13.086 1.00 86.38 117 PHE A CA 1
ATOM 936 C C . PHE A 1 117 ? 14.810 -9.475 -14.122 1.00 86.38 117 PHE A C 1
ATOM 938 O O . PHE A 1 117 ? 15.425 -9.359 -15.182 1.00 86.38 117 PHE A O 1
ATOM 945 N N . ILE A 1 118 ? 14.043 -10.538 -13.874 1.00 86.00 118 ILE A N 1
ATOM 946 C CA . ILE A 1 118 ? 13.866 -11.644 -14.822 1.00 86.00 118 ILE A CA 1
ATOM 947 C C . ILE A 1 118 ? 13.310 -11.116 -16.151 1.00 86.00 118 ILE A C 1
ATOM 949 O O . ILE A 1 118 ? 13.860 -11.437 -17.203 1.00 86.00 118 ILE A O 1
ATOM 953 N N . LYS A 1 119 ? 12.292 -10.244 -16.123 1.00 83.94 119 LYS A N 1
ATOM 954 C CA . LYS A 1 119 ? 11.766 -9.606 -17.339 1.00 83.94 119 LYS A CA 1
ATOM 955 C C . LYS A 1 119 ? 12.864 -8.886 -18.129 1.00 83.94 119 LYS A C 1
ATOM 957 O O . LYS A 1 119 ? 12.951 -9.086 -19.337 1.00 83.94 119 LYS A O 1
ATOM 962 N N . THR A 1 120 ? 13.721 -8.102 -17.470 1.00 81.88 120 THR A N 1
ATOM 963 C CA . THR A 1 120 ? 14.821 -7.400 -18.161 1.00 81.88 120 THR A CA 1
ATOM 964 C C . THR A 1 120 ? 15.848 -8.344 -18.795 1.00 81.88 120 THR A C 1
ATOM 966 O O . THR A 1 120 ? 16.390 -8.025 -19.851 1.00 81.88 120 THR A O 1
ATOM 969 N N . LEU A 1 121 ? 16.090 -9.521 -18.205 1.00 83.62 121 LEU A N 1
ATOM 970 C CA . LEU A 1 121 ? 16.990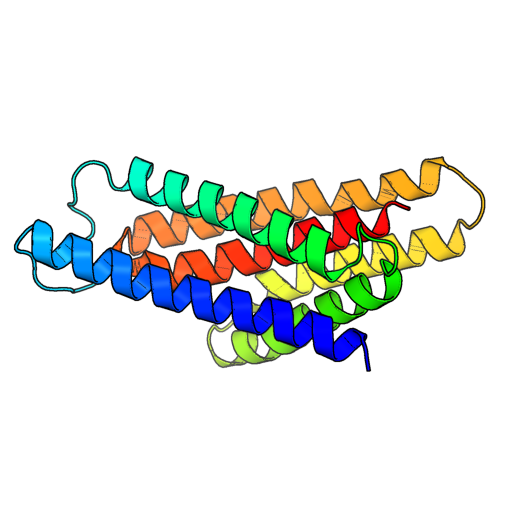 -10.536 -18.769 1.00 83.62 121 LEU A CA 1
ATOM 971 C C . LEU A 1 121 ? 16.389 -11.259 -19.981 1.00 83.62 121 LEU A C 1
ATOM 973 O O . LEU A 1 121 ? 17.109 -11.590 -20.918 1.00 83.62 121 LEU A O 1
ATOM 977 N N . LEU A 1 122 ? 15.075 -11.487 -19.978 1.00 81.12 122 LEU A N 1
ATOM 978 C CA . LEU A 1 122 ? 14.326 -12.150 -21.055 1.00 81.12 122 LEU A CA 1
ATOM 979 C C . LEU A 1 122 ? 13.983 -11.227 -22.240 1.00 81.12 122 LEU A C 1
ATOM 981 O O . LEU A 1 122 ? 13.161 -11.604 -23.079 1.00 81.12 122 LEU A O 1
ATOM 985 N N . ASN A 1 123 ? 14.594 -10.038 -22.295 1.00 64.50 123 ASN A N 1
ATOM 986 C CA . ASN A 1 123 ? 14.405 -8.994 -23.304 1.00 64.50 123 ASN A CA 1
ATOM 987 C C . ASN A 1 123 ? 14.059 -9.564 -24.698 1.00 64.50 123 ASN A C 1
ATOM 989 O O . ASN A 1 123 ? 14.894 -10.200 -25.337 1.00 64.50 123 ASN A O 1
ATOM 993 N N . GLY A 1 124 ? 12.829 -9.322 -25.174 1.00 59.91 124 GLY A N 1
ATOM 994 C CA . GLY A 1 124 ? 12.410 -9.644 -26.549 1.00 59.91 124 GLY A CA 1
ATOM 995 C C . GLY A 1 124 ? 11.174 -10.535 -26.710 1.00 59.91 124 GLY A C 1
ATOM 996 O O . GLY A 1 124 ? 10.607 -10.560 -27.799 1.00 59.91 124 GLY A O 1
ATOM 997 N N . ASN A 1 125 ? 10.695 -11.216 -25.662 1.00 62.84 125 ASN A N 1
ATOM 998 C CA . ASN A 1 125 ? 9.469 -12.023 -25.742 1.00 62.84 125 ASN A CA 1
ATOM 999 C C . ASN A 1 125 ? 8.274 -11.318 -25.089 1.00 62.84 125 ASN A C 1
ATOM 1001 O O . ASN A 1 125 ? 8.307 -11.010 -23.900 1.00 62.84 125 ASN A O 1
ATOM 1005 N N . TRP A 1 126 ? 7.178 -11.160 -25.837 1.00 58.81 126 TRP A N 1
ATOM 1006 C CA . TRP A 1 126 ? 5.892 -10.633 -25.350 1.00 58.81 126 TRP A CA 1
ATOM 1007 C C . TRP A 1 126 ? 5.358 -11.373 -24.115 1.00 58.81 126 TRP A C 1
ATOM 1009 O O . TRP A 1 126 ? 4.715 -10.780 -23.253 1.00 58.81 126 TRP A O 1
ATOM 1019 N N . TYR A 1 127 ? 5.698 -12.658 -23.976 1.00 67.31 127 TYR A N 1
ATOM 1020 C CA . TYR A 1 127 ? 5.345 -13.450 -22.804 1.00 67.31 127 TYR A CA 1
ATOM 1021 C C . TYR A 1 127 ? 5.996 -12.970 -21.494 1.00 67.31 127 TYR A C 1
ATOM 1023 O O . TYR A 1 127 ? 5.464 -13.239 -20.418 1.00 67.31 127 TYR A O 1
ATOM 1031 N N . SER A 1 128 ? 7.124 -12.255 -21.560 1.00 70.06 128 SER A N 1
ATOM 1032 C CA . SER A 1 128 ? 7.862 -11.793 -20.372 1.00 70.06 128 SER A CA 1
ATOM 1033 C C . SER A 1 128 ? 7.066 -10.795 -19.524 1.00 70.06 128 SER A C 1
ATOM 1035 O O . SER A 1 128 ? 7.213 -10.776 -18.302 1.00 70.06 128 SER A O 1
ATOM 1037 N N . SER A 1 129 ? 6.153 -10.034 -20.134 1.00 72.31 129 SER A N 1
ATOM 1038 C CA . SER A 1 129 ? 5.279 -9.104 -19.418 1.00 72.31 129 SER A CA 1
ATOM 1039 C C . SER A 1 129 ? 4.254 -9.813 -18.530 1.00 72.31 129 SER A C 1
ATOM 1041 O O . SER A 1 129 ? 3.866 -9.264 -17.498 1.00 72.31 129 SER A O 1
ATOM 1043 N N . TYR A 1 130 ? 3.878 -11.063 -18.838 1.00 79.62 130 TYR A N 1
ATOM 1044 C CA . TYR A 1 130 ? 2.964 -11.821 -17.977 1.00 79.62 130 TYR A CA 1
ATOM 1045 C C . TYR A 1 130 ? 3.591 -12.250 -16.648 1.00 79.62 130 TYR A C 1
ATOM 1047 O O . TYR A 1 130 ? 2.875 -12.497 -15.676 1.00 79.62 130 TYR A O 1
ATOM 1055 N N . LEU A 1 131 ? 4.923 -12.292 -16.576 1.00 82.44 131 LEU A N 1
ATOM 1056 C CA . LEU A 1 131 ? 5.659 -12.660 -15.367 1.00 82.44 131 LEU A CA 1
ATOM 1057 C C . LEU A 1 131 ? 5.380 -11.681 -14.212 1.00 82.44 131 LEU A C 1
ATO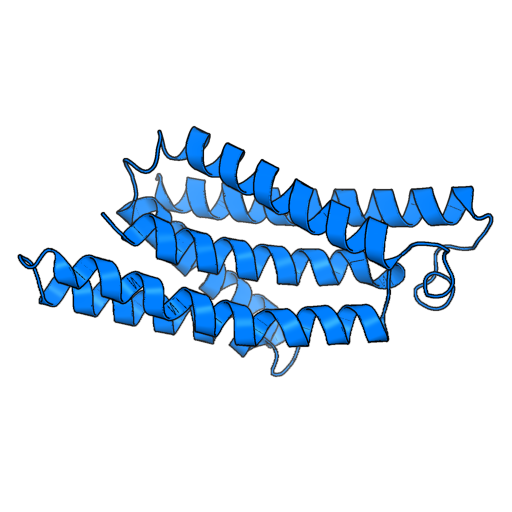M 1059 O O . LEU A 1 131 ? 5.413 -12.057 -13.045 1.00 82.44 131 LEU A O 1
ATOM 1063 N N . LEU A 1 132 ? 5.002 -10.443 -14.536 1.00 84.56 132 LEU A N 1
ATOM 1064 C CA . LEU A 1 132 ? 4.639 -9.400 -13.578 1.00 84.56 132 LEU A CA 1
ATOM 1065 C C . LEU A 1 132 ? 3.176 -9.444 -13.119 1.00 84.56 132 LEU A C 1
ATOM 1067 O O . LEU A 1 132 ? 2.784 -8.639 -12.277 1.00 84.56 132 LEU A O 1
ATOM 1071 N N . PHE A 1 133 ? 2.369 -10.396 -13.595 1.00 86.44 133 PHE A N 1
ATOM 1072 C CA . PHE A 1 133 ? 1.096 -10.720 -12.942 1.00 86.44 133 PHE A CA 1
ATOM 1073 C C . PHE A 1 133 ? 1.276 -11.692 -11.777 1.00 86.44 133 PHE A C 1
ATOM 1075 O O . PHE A 1 133 ? 0.427 -11.713 -10.892 1.00 86.44 133 PHE A O 1
ATOM 1082 N N . ILE A 1 134 ? 2.375 -12.458 -11.737 1.00 87.25 134 ILE A N 1
ATOM 1083 C CA . ILE A 1 134 ? 2.652 -13.436 -10.673 1.00 87.25 134 ILE A CA 1
ATOM 1084 C C . ILE A 1 134 ? 2.658 -12.797 -9.275 1.00 87.25 134 ILE A C 1
ATOM 1086 O O . ILE A 1 134 ? 2.064 -13.389 -8.379 1.00 87.25 134 ILE A O 1
ATOM 1090 N N . PRO A 1 135 ? 3.242 -11.606 -9.038 1.00 89.12 135 PRO A N 1
ATOM 1091 C CA . PRO A 1 135 ? 3.255 -11.016 -7.703 1.00 89.12 135 PRO A CA 1
ATOM 1092 C C . PRO A 1 135 ? 1.875 -10.698 -7.132 1.00 89.12 135 PRO A C 1
ATOM 1094 O O . PRO A 1 135 ? 1.673 -10.779 -5.922 1.00 89.12 135 PRO A O 1
ATOM 1097 N N . ILE A 1 136 ? 0.912 -10.368 -7.990 1.00 89.38 136 ILE A N 1
ATOM 1098 C CA . ILE A 1 136 ? -0.411 -9.878 -7.594 1.00 89.38 136 ILE A CA 1
ATOM 1099 C C . ILE A 1 136 ? -1.176 -10.884 -6.710 1.00 89.38 136 ILE A C 1
ATOM 1101 O O . ILE A 1 136 ? -1.547 -10.503 -5.599 1.00 89.38 136 ILE A O 1
ATOM 1105 N N . PRO A 1 137 ? -1.404 -12.154 -7.110 1.00 89.81 137 PRO A N 1
ATOM 1106 C CA . PRO A 1 137 ? -2.093 -13.123 -6.261 1.00 89.81 137 PRO A CA 1
ATOM 1107 C C . PRO A 1 137 ? -1.350 -13.393 -4.948 1.00 89.81 137 PRO A C 1
ATOM 1109 O O . PRO A 1 137 ? -2.002 -13.526 -3.917 1.00 89.81 137 PRO A O 1
ATOM 1112 N N . PHE A 1 138 ? -0.011 -13.407 -4.940 1.00 89.31 138 PHE A N 1
ATOM 1113 C CA . PHE A 1 138 ? 0.761 -13.573 -3.700 1.00 89.31 138 PHE A CA 1
ATOM 1114 C C . PHE A 1 138 ? 0.551 -12.404 -2.735 1.00 89.31 138 PHE A C 1
ATOM 1116 O O . PHE A 1 138 ? 0.347 -12.625 -1.543 1.00 89.31 138 PHE A O 1
ATOM 1123 N N . ILE A 1 139 ? 0.542 -11.169 -3.243 1.00 92.06 139 ILE A N 1
ATOM 1124 C CA . ILE A 1 139 ? 0.246 -9.974 -2.441 1.00 92.06 139 ILE A CA 1
ATOM 1125 C C . ILE A 1 139 ? -1.180 -10.057 -1.884 1.00 92.06 139 ILE A C 1
ATOM 1127 O O . ILE A 1 139 ? -1.392 -9.805 -0.702 1.00 92.06 139 ILE A O 1
ATOM 1131 N N . ILE A 1 140 ? -2.156 -10.456 -2.700 1.00 90.00 140 ILE A N 1
ATOM 1132 C CA . ILE A 1 140 ? -3.554 -10.598 -2.272 1.00 90.00 140 ILE A CA 1
ATOM 1133 C C . ILE A 1 140 ? -3.688 -11.646 -1.156 1.00 90.00 140 ILE A C 1
ATOM 1135 O O . ILE A 1 140 ? -4.299 -11.363 -0.125 1.00 90.00 140 ILE A O 1
ATOM 1139 N N . ILE A 1 141 ? -3.088 -12.827 -1.333 1.00 92.00 141 ILE A N 1
ATOM 1140 C CA . ILE A 1 141 ? -3.096 -13.912 -0.338 1.00 92.00 141 ILE A CA 1
ATOM 1141 C C . ILE A 1 141 ? -2.417 -13.472 0.963 1.00 92.00 141 ILE A C 1
ATOM 1143 O O . ILE A 1 141 ? -2.852 -13.878 2.036 1.00 92.00 141 ILE A O 1
ATOM 1147 N N . LEU A 1 142 ? -1.380 -12.636 0.882 1.00 90.81 142 LEU A N 1
ATOM 1148 C CA . LEU A 1 142 ? -0.690 -12.114 2.056 1.00 90.81 142 LEU A CA 1
ATOM 1149 C C . LEU A 1 142 ? -1.543 -11.084 2.807 1.00 90.81 142 LEU A C 1
ATOM 1151 O O . LEU A 1 142 ? -1.691 -11.173 4.020 1.00 90.81 142 LEU A O 1
ATOM 1155 N N . PHE A 1 143 ? -2.111 -10.108 2.096 1.00 89.88 143 PHE A N 1
ATOM 1156 C CA . PHE A 1 143 ? -2.744 -8.947 2.722 1.00 89.88 143 PHE A CA 1
ATOM 1157 C C . PHE A 1 143 ? -4.199 -9.162 3.126 1.00 89.88 143 PHE A C 1
ATOM 1159 O O . PHE A 1 143 ? -4.603 -8.613 4.151 1.00 89.88 143 PHE A O 1
ATOM 1166 N N . ILE A 1 144 ? -4.995 -9.939 2.378 1.00 89.06 144 ILE A N 1
ATOM 1167 C CA . ILE A 1 144 ? -6.414 -10.147 2.720 1.00 89.06 144 ILE A CA 1
ATOM 1168 C C . ILE A 1 144 ? -6.568 -10.738 4.132 1.00 89.06 144 ILE A C 1
ATOM 1170 O O . ILE A 1 144 ? -7.295 -10.142 4.932 1.00 89.06 144 ILE A O 1
ATOM 1174 N N . PRO A 1 145 ? -5.884 -11.843 4.498 1.00 87.56 145 PRO A N 1
ATOM 1175 C CA . PRO A 1 145 ? -5.996 -12.409 5.838 1.00 87.56 145 PRO A CA 1
ATOM 1176 C C . PRO A 1 145 ? -5.496 -11.448 6.915 1.00 87.56 145 PRO A C 1
ATOM 1178 O O . PRO A 1 145 ? -6.138 -11.315 7.952 1.00 87.56 145 PRO A O 1
ATOM 1181 N N . THR A 1 146 ? -4.390 -10.736 6.677 1.00 88.12 146 THR A N 1
ATOM 1182 C CA . THR A 1 146 ? -3.850 -9.773 7.647 1.00 88.12 146 THR A CA 1
ATOM 1183 C C . THR A 1 146 ? -4.829 -8.631 7.905 1.00 88.12 146 THR A C 1
ATOM 1185 O O . THR A 1 146 ? -5.111 -8.325 9.061 1.00 88.12 146 THR A O 1
ATOM 1188 N N . ILE A 1 147 ? -5.395 -8.032 6.854 1.00 87.62 147 ILE A N 1
ATOM 1189 C CA . ILE A 1 147 ? -6.387 -6.957 6.978 1.00 87.62 147 ILE A CA 1
ATOM 1190 C C . ILE A 1 147 ? -7.639 -7.472 7.696 1.00 87.62 147 ILE A C 1
ATOM 1192 O O . ILE A 1 147 ? -8.160 -6.792 8.578 1.00 87.62 147 ILE A O 1
ATOM 1196 N N . TYR A 1 148 ? -8.100 -8.682 7.367 1.00 86.12 148 TYR A N 1
ATOM 1197 C CA . TYR A 1 148 ? -9.242 -9.289 8.045 1.00 86.12 148 TYR A CA 1
ATOM 1198 C C . TYR A 1 148 ? -8.970 -9.529 9.534 1.00 86.12 148 TYR A C 1
ATOM 1200 O O . TYR A 1 148 ? -9.807 -9.180 10.358 1.00 86.12 148 TYR A O 1
ATOM 1208 N N . LEU A 1 149 ? -7.799 -10.056 9.902 1.00 84.75 149 LEU A N 1
ATOM 1209 C CA . LEU A 1 149 ? -7.422 -10.285 11.301 1.00 84.75 149 LEU A CA 1
ATOM 1210 C C . LEU A 1 149 ? -7.309 -8.975 12.087 1.00 84.75 149 LEU A C 1
ATOM 1212 O O . LEU A 1 149 ? -7.796 -8.897 13.214 1.00 84.75 149 LEU A O 1
ATOM 1216 N N . PHE A 1 150 ? -6.724 -7.929 11.497 1.00 80.81 150 PHE A N 1
ATOM 1217 C CA . PHE A 1 150 ? -6.681 -6.608 12.126 1.00 80.81 150 PHE A CA 1
ATOM 1218 C C . PHE A 1 150 ? -8.080 -5.995 12.260 1.00 80.81 150 PHE A C 1
ATOM 1220 O O . PHE A 1 150 ? -8.387 -5.405 13.297 1.00 80.81 150 PHE A O 1
ATOM 1227 N N . ASN A 1 151 ? -8.949 -6.161 11.258 1.00 81.50 151 ASN A N 1
ATOM 1228 C CA . ASN A 1 151 ? -10.342 -5.735 11.355 1.00 81.50 151 ASN A CA 1
ATOM 1229 C C . ASN A 1 151 ? -11.122 -6.551 12.397 1.00 81.50 151 ASN A C 1
ATOM 1231 O O . ASN A 1 151 ? -11.858 -5.973 13.175 1.00 81.50 151 ASN A O 1
ATOM 1235 N N . ALA A 1 152 ? -10.919 -7.860 12.511 1.00 77.12 152 ALA A N 1
ATOM 1236 C CA . ALA A 1 152 ? -11.556 -8.661 13.555 1.00 77.12 152 ALA A CA 1
ATOM 1237 C C . ALA A 1 152 ? -11.068 -8.267 14.964 1.00 77.12 152 ALA A C 1
ATOM 1239 O O . ALA A 1 152 ? -11.842 -8.276 15.917 1.00 77.12 152 ALA A O 1
ATOM 1240 N N . ALA A 1 153 ? -9.790 -7.895 15.100 1.00 76.44 153 ALA A N 1
ATOM 1241 C CA . ALA A 1 153 ? -9.196 -7.527 16.383 1.00 76.44 153 ALA A CA 1
ATOM 1242 C C . ALA A 1 153 ? -9.549 -6.101 16.839 1.00 76.44 153 ALA A C 1
ATOM 1244 O O . ALA A 1 153 ? -9.728 -5.859 18.032 1.00 76.44 153 ALA A O 1
ATOM 1245 N N . LEU A 1 154 ? -9.600 -5.142 15.910 1.00 71.00 154 LEU A N 1
ATOM 1246 C CA . LEU A 1 154 ? -9.699 -3.709 16.219 1.00 71.00 154 LEU A CA 1
ATOM 1247 C C . LEU A 1 154 ? -10.927 -3.040 15.592 1.00 71.00 154 LEU A C 1
ATOM 1249 O O . LEU A 1 154 ? -11.241 -1.905 15.954 1.00 71.00 154 LEU A O 1
ATOM 1253 N N . THR A 1 155 ? -11.643 -3.727 14.698 1.00 78.88 155 THR A N 1
ATOM 1254 C CA . THR A 1 155 ? -12.851 -3.277 13.972 1.00 78.88 155 THR A CA 1
ATOM 1255 C C . THR A 1 155 ? -12.690 -1.894 13.341 1.00 78.88 155 THR A C 1
ATOM 1257 O O . THR A 1 155 ? -11.581 -1.507 12.956 1.00 78.88 155 THR A O 1
ATOM 1260 N N . LEU A 1 156 ? -13.761 -1.092 13.290 1.00 74.94 156 LEU A N 1
ATOM 1261 C CA . LEU A 1 156 ? -13.689 0.321 12.917 1.00 74.94 156 LEU A CA 1
ATOM 1262 C C . LEU A 1 156 ? -12.693 1.117 13.769 1.00 74.94 156 LEU A C 1
ATOM 1264 O O . LEU A 1 156 ? -12.103 2.070 13.269 1.00 74.94 156 LEU A O 1
ATOM 1268 N N . GLY A 1 157 ? -12.442 0.734 15.024 1.00 70.00 157 GLY A N 1
ATOM 1269 C CA . GLY A 1 157 ? -11.420 1.383 15.854 1.00 70.00 157 GLY A CA 1
ATOM 1270 C C . GLY A 1 157 ? -10.006 1.281 15.268 1.00 70.00 157 GLY A C 1
ATOM 1271 O O . GLY A 1 157 ? -9.187 2.177 15.476 1.00 70.00 157 GLY A O 1
ATOM 1272 N N . GLY A 1 158 ? -9.736 0.227 14.498 1.00 76.75 158 GLY A N 1
ATOM 1273 C CA . GLY A 1 158 ? -8.473 -0.032 13.815 1.00 76.75 158 GLY A CA 1
ATOM 1274 C C . GLY A 1 158 ? -8.397 0.486 12.382 1.00 76.75 158 GLY A C 1
ATOM 1275 O O . GLY A 1 158 ? -7.401 0.204 11.717 1.00 76.75 158 GLY A O 1
ATOM 1276 N N . LEU A 1 159 ? -9.391 1.243 11.887 1.00 85.81 159 LEU A N 1
ATOM 1277 C CA . LEU A 1 159 ? -9.443 1.667 10.477 1.00 85.81 159 LEU A CA 1
ATOM 1278 C C . LEU A 1 159 ? -8.153 2.369 10.028 1.00 85.81 159 LEU A C 1
ATOM 1280 O O . LEU A 1 159 ? -7.691 2.151 8.918 1.00 85.81 159 LEU A O 1
ATOM 1284 N N . VAL A 1 160 ? -7.530 3.162 10.902 1.00 88.56 160 VAL A N 1
ATOM 1285 C CA . VAL A 1 160 ? -6.262 3.853 10.613 1.00 88.56 160 VAL A CA 1
ATOM 1286 C C . VAL A 1 160 ? -5.127 2.866 10.318 1.00 88.56 160 VAL A C 1
ATOM 1288 O O . VAL A 1 160 ? -4.399 3.039 9.342 1.00 88.56 160 VAL A O 1
ATOM 1291 N N . ALA A 1 161 ? -4.983 1.826 11.142 1.00 87.19 161 ALA A N 1
ATOM 1292 C CA . ALA A 1 161 ? -3.966 0.793 10.956 1.00 87.19 161 ALA A CA 1
ATOM 1293 C C . ALA A 1 161 ? -4.288 -0.086 9.739 1.00 87.19 161 ALA A C 1
ATOM 1295 O O . ALA A 1 161 ? -3.403 -0.377 8.936 1.00 87.19 161 ALA A O 1
ATOM 1296 N N . ASN A 1 162 ? -5.565 -0.427 9.548 1.00 89.62 162 ASN A N 1
ATOM 1297 C CA . ASN A 1 162 ? -6.022 -1.143 8.360 1.00 89.62 162 ASN A CA 1
ATOM 1298 C C . ASN A 1 162 ? -5.706 -0.362 7.085 1.00 89.62 162 ASN A C 1
ATOM 1300 O O . ASN A 1 162 ? -5.195 -0.947 6.135 1.00 89.62 162 ASN A O 1
ATOM 1304 N N . MET A 1 163 ? -5.926 0.956 7.064 1.00 92.44 163 MET A N 1
ATOM 1305 C CA . MET A 1 163 ? -5.608 1.774 5.894 1.00 92.44 163 MET A CA 1
ATOM 1306 C C . MET A 1 163 ? -4.126 1.793 5.566 1.00 92.44 163 MET A C 1
ATOM 1308 O O . MET A 1 163 ? -3.786 1.783 4.387 1.00 92.44 163 MET A O 1
ATOM 1312 N N . LEU A 1 164 ? -3.243 1.780 6.566 1.00 91.94 164 LEU A N 1
ATOM 1313 C CA . LEU A 1 164 ? -1.815 1.627 6.307 1.00 91.94 164 LEU A CA 1
ATOM 1314 C C . LEU A 1 164 ? -1.549 0.316 5.552 1.00 91.94 164 LEU A C 1
ATOM 1316 O O . LEU A 1 164 ? -0.921 0.341 4.498 1.00 91.94 164 LEU A O 1
ATOM 1320 N N . LEU A 1 165 ? -2.081 -0.809 6.038 1.00 90.94 165 LEU A N 1
ATOM 1321 C CA . LEU A 1 165 ? -1.906 -2.122 5.403 1.00 90.94 165 LEU A CA 1
ATOM 1322 C C . LEU A 1 165 ? -2.509 -2.183 3.992 1.00 90.94 165 LEU A C 1
ATOM 1324 O O . LEU A 1 165 ? -1.865 -2.669 3.064 1.00 90.94 165 LEU A O 1
ATOM 1328 N N . ILE A 1 166 ? -3.715 -1.645 3.815 1.00 93.31 166 ILE A N 1
ATOM 1329 C CA . ILE A 1 166 ? -4.403 -1.557 2.520 1.00 93.31 166 ILE A CA 1
ATOM 1330 C C . ILE A 1 166 ? -3.569 -0.743 1.523 1.00 93.31 166 ILE A C 1
ATOM 1332 O O . ILE A 1 166 ? -3.391 -1.156 0.378 1.00 93.31 166 ILE A O 1
ATOM 1336 N N . MET A 1 167 ? -3.016 0.392 1.956 1.00 94.56 167 MET A N 1
ATOM 1337 C CA . MET A 1 167 ? -2.181 1.233 1.102 1.00 94.56 167 MET A CA 1
ATOM 1338 C C . MET A 1 167 ? -0.894 0.527 0.682 1.00 94.56 167 MET A C 1
ATOM 1340 O O . MET A 1 167 ? -0.509 0.636 -0.480 1.00 94.56 167 MET A O 1
ATOM 1344 N N . ILE A 1 168 ? -0.262 -0.241 1.574 1.00 92.44 168 ILE A N 1
ATOM 1345 C CA . ILE A 1 168 ? 0.907 -1.060 1.220 1.00 92.44 168 ILE A CA 1
ATOM 1346 C C . ILE A 1 168 ? 0.531 -2.078 0.141 1.00 92.44 168 ILE A C 1
ATOM 1348 O O . ILE A 1 168 ? 1.222 -2.165 -0.874 1.00 92.44 168 ILE A O 1
ATOM 1352 N N . ALA A 1 169 ? -0.586 -2.789 0.318 1.00 92.94 169 ALA A N 1
ATOM 1353 C CA . ALA A 1 169 ? -1.071 -3.750 -0.668 1.00 92.94 169 ALA A CA 1
ATOM 1354 C C . ALA A 1 169 ? -1.314 -3.086 -2.033 1.00 92.94 169 ALA A C 1
ATOM 1356 O O . ALA A 1 169 ? -0.870 -3.594 -3.062 1.00 92.94 169 ALA A O 1
ATOM 1357 N N . PHE A 1 170 ? -1.974 -1.925 -2.052 1.00 93.56 170 PHE A N 1
ATOM 1358 C CA . PHE A 1 170 ? -2.246 -1.183 -3.284 1.00 93.56 170 PHE A CA 1
ATOM 1359 C C . PHE A 1 170 ? -0.974 -0.699 -3.969 1.00 93.56 170 PHE A C 1
ATOM 1361 O O . PHE A 1 170 ? -0.855 -0.849 -5.184 1.00 93.56 170 PHE A O 1
ATOM 1368 N N . ILE A 1 171 ? -0.010 -0.186 -3.205 1.00 92.06 171 ILE A N 1
ATOM 1369 C CA . ILE A 1 171 ? 1.303 0.205 -3.723 1.00 92.06 171 ILE A CA 1
ATOM 1370 C C . ILE A 1 171 ? 1.991 -0.999 -4.376 1.00 92.06 171 ILE A C 1
ATOM 1372 O O . ILE A 1 171 ? 2.479 -0.880 -5.498 1.00 92.06 171 ILE A O 1
ATOM 1376 N N . SER A 1 172 ? 1.992 -2.162 -3.721 1.00 89.56 172 SER A N 1
ATOM 1377 C CA . SER A 1 172 ? 2.599 -3.383 -4.260 1.00 89.56 172 SER A CA 1
ATOM 1378 C C . SER A 1 172 ? 1.878 -3.928 -5.502 1.00 89.56 172 SER A C 1
ATOM 1380 O O . SER A 1 172 ? 2.520 -4.424 -6.425 1.00 89.56 172 SER A O 1
ATOM 1382 N N . ILE A 1 173 ? 0.549 -3.836 -5.569 1.00 90.81 173 ILE A N 1
ATOM 1383 C CA . ILE A 1 173 ? -0.203 -4.260 -6.760 1.00 90.81 173 ILE A CA 1
ATOM 1384 C C . ILE A 1 173 ? 0.066 -3.300 -7.926 1.00 90.81 173 ILE A C 1
ATOM 1386 O O . ILE A 1 173 ? 0.316 -3.742 -9.048 1.00 90.81 173 ILE A O 1
ATOM 1390 N N . LEU A 1 174 ? 0.048 -1.988 -7.676 1.00 88.31 174 LEU A N 1
ATOM 1391 C CA . LEU A 1 174 ? 0.260 -0.982 -8.716 1.00 88.31 174 LEU A CA 1
ATOM 1392 C C . LEU A 1 174 ? 1.690 -0.964 -9.247 1.00 88.31 174 LEU A C 1
ATOM 1394 O O . LEU A 1 174 ? 1.865 -0.736 -10.441 1.00 88.31 174 LEU A O 1
ATOM 1398 N N . SER A 1 175 ? 2.699 -1.230 -8.416 1.00 86.12 175 SER A N 1
ATOM 1399 C CA . SER A 1 175 ? 4.072 -1.407 -8.903 1.00 86.12 175 SER A CA 1
ATOM 1400 C C . SER A 1 175 ? 4.161 -2.593 -9.858 1.00 86.12 175 SER A C 1
ATOM 1402 O O . SER A 1 175 ? 4.684 -2.437 -10.961 1.00 86.12 175 SER A O 1
ATOM 1404 N N . SER A 1 176 ? 3.569 -3.734 -9.492 1.00 85.12 176 SER A N 1
ATOM 1405 C CA . SER A 1 176 ? 3.507 -4.920 -10.351 1.00 85.12 176 SER A CA 1
ATOM 1406 C C . SER A 1 176 ? 2.830 -4.615 -11.690 1.00 85.12 176 SER A C 1
ATOM 1408 O O . SER A 1 176 ? 3.380 -4.937 -12.737 1.00 85.12 176 SER A O 1
ATOM 1410 N N . LEU A 1 177 ? 1.679 -3.930 -11.662 1.00 85.25 177 LEU A N 1
ATOM 1411 C CA . LEU A 1 177 ? 0.924 -3.554 -12.862 1.00 85.25 177 LEU A CA 1
ATOM 1412 C C . LEU A 1 177 ? 1.660 -2.544 -13.743 1.00 85.25 177 LEU A C 1
ATOM 1414 O O . LEU A 1 177 ? 1.633 -2.658 -14.964 1.00 85.25 177 LEU A O 1
ATOM 1418 N N . SER A 1 178 ? 2.316 -1.555 -13.138 1.00 80.25 178 SER A N 1
ATOM 1419 C CA . SER A 1 178 ? 3.040 -0.519 -13.880 1.00 80.25 178 SER A CA 1
ATOM 1420 C C . SER A 1 178 ? 4.224 -1.065 -14.666 1.00 80.25 178 SER A C 1
ATOM 1422 O O . SER A 1 178 ? 4.628 -0.462 -15.647 1.00 80.25 178 SER A O 1
ATOM 1424 N N . ALA A 1 179 ? 4.772 -2.205 -14.250 1.00 74.50 179 ALA A N 1
ATOM 1425 C CA . ALA A 1 179 ? 5.924 -2.801 -14.898 1.00 74.50 179 ALA A CA 1
ATOM 1426 C C . ALA A 1 179 ? 5.548 -3.657 -16.125 1.00 74.50 179 ALA A C 1
ATOM 1428 O O . ALA A 1 179 ? 6.451 -4.190 -16.766 1.00 74.50 179 ALA A O 1
ATOM 1429 N N . ILE A 1 180 ? 4.258 -3.822 -16.454 1.00 74.19 180 ILE A N 1
ATOM 1430 C CA . ILE A 1 180 ? 3.754 -4.779 -17.464 1.00 74.19 180 ILE A CA 1
ATOM 1431 C C . ILE A 1 180 ? 4.031 -4.357 -18.923 1.00 74.19 180 ILE A C 1
ATOM 1433 O O . ILE A 1 180 ? 3.834 -5.174 -19.813 1.00 74.19 180 ILE A O 1
ATOM 1437 N N . ASP A 1 181 ? 4.600 -3.176 -19.173 1.00 58.47 181 ASP A N 1
ATOM 1438 C CA . ASP A 1 181 ? 4.889 -2.640 -20.523 1.00 58.47 181 ASP A CA 1
ATOM 1439 C C . ASP A 1 181 ? 5.566 -3.611 -21.507 1.00 58.47 181 ASP A C 1
ATOM 1441 O O . ASP A 1 181 ? 6.664 -4.124 -21.186 1.00 58.47 181 ASP A O 1
#

Radius of gyration: 17.51 Å; chains: 1; bounding box: 41×28×50 Å

pLDDT: mean 84.8, std 8.78, range [58.47, 95.25]

Secondary structure (DSSP, 8-state):
-HHHHHHHHHHHHHHHHHHHHHHHHHHHHHHTT----TTTGGG-TTHHHHHHHHHHHHHHHHHHHHHHHTTTTTTHHHHHHHHHHHHHHHHHHHHHHSTT-THHHHHHHHHHHHHHHHHHHTTT-GGGGGGGGTHHHHHHHHHHHHHHHHHHHHGGGGHHHHHHHHHHHHHHHHHHHHTT-